Protein AF-A0A962MI66-F1 (afdb_monomer)

pLDDT: mean 70.81, std 23.92, range [32.59, 98.25]

Foldseek 3Di:
DDDDDDDDDDDDDDDDDDDDDDDDDDDDDDDDDDDDPPPPPVPPPPPPDDPPDPPVPPPDDDDDDDDDDDPDPVPDFKDFDPVCVVPVPDAWDWDWDQDPVGIDTDIAGPVRRMDGD

Secondary structure (DSSP, 8-state):
----------------------------------------------------------------------S-GGG--EEE--HHHH-TT---EEEEEEETTEEEEEEEBTTB-EEE-

Structure (mmCIF, N/CA/C/O backbone):
data_AF-A0A962MI66-F1
#
_entry.id   AF-A0A962MI66-F1
#
loop_
_atom_site.group_PDB
_atom_site.id
_atom_site.type_symbol
_atom_site.label_atom_id
_atom_site.label_alt_id
_atom_site.label_comp_id
_atom_site.label_asym_id
_atom_site.label_entity_id
_atom_site.label_seq_id
_atom_site.pdbx_PDB_ins_code
_atom_site.Cartn_x
_atom_site.Cartn_y
_atom_site.Cartn_z
_atom_site.occupancy
_atom_site.B_iso_or_equiv
_atom_site.auth_seq_id
_atom_site.auth_comp_id
_atom_site.auth_asym_id
_atom_site.auth_atom_id
_atom_site.pdbx_PDB_model_num
ATOM 1 N N . GLU A 1 1 ? 30.093 70.390 51.630 1.00 43.12 1 GLU A N 1
ATOM 2 C CA . GLU A 1 1 ? 31.549 70.249 51.471 1.00 43.12 1 GLU A CA 1
ATOM 3 C C . GLU A 1 1 ? 31.907 70.708 50.061 1.00 43.12 1 GLU A C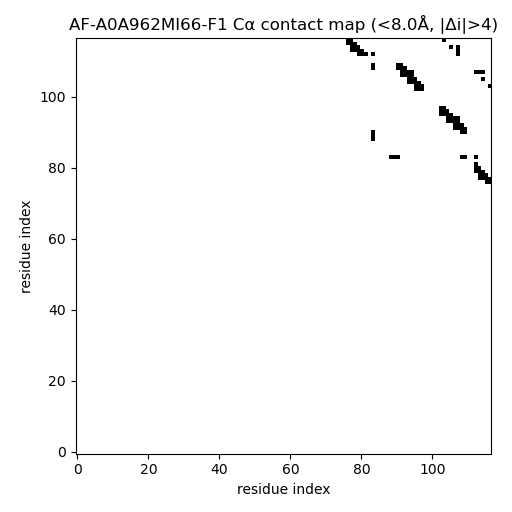 1
ATOM 5 O O . GLU A 1 1 ? 31.124 70.473 49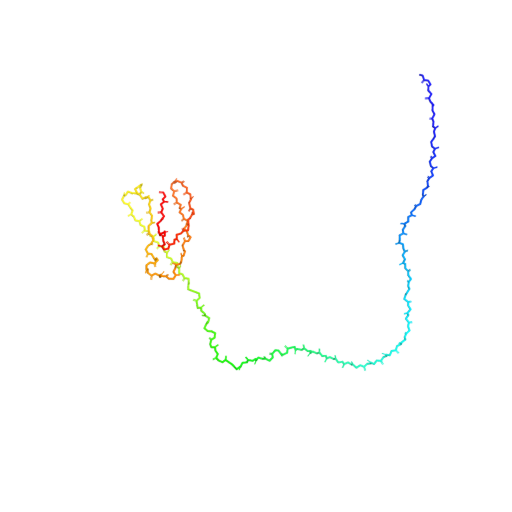.149 1.00 43.12 1 GLU A O 1
ATOM 10 N N . HIS A 1 2 ? 32.981 71.492 49.964 1.00 32.59 2 HIS A N 1
ATOM 11 C CA . HIS A 1 2 ? 33.752 71.876 48.766 1.00 32.59 2 HIS A CA 1
ATOM 12 C C . HIS A 1 2 ? 34.334 70.576 48.142 1.00 32.59 2 HIS A C 1
ATOM 14 O O . HIS A 1 2 ? 34.453 69.608 48.888 1.00 32.59 2 HIS A O 1
ATOM 20 N N . GLU A 1 3 ? 34.597 70.375 46.847 1.00 38.38 3 GLU A N 1
ATOM 21 C CA . GLU A 1 3 ? 35.424 71.072 45.829 1.00 38.38 3 GLU A CA 1
ATOM 22 C C . GLU A 1 3 ? 34.916 70.598 44.429 1.00 38.38 3 GLU A C 1
ATOM 24 O O . GLU A 1 3 ? 34.392 69.489 44.325 1.00 38.38 3 GLU A O 1
ATOM 29 N N . GLU A 1 4 ? 34.802 71.404 43.358 1.00 41.81 4 GLU A N 1
ATOM 30 C CA . GLU A 1 4 ? 35.869 71.841 42.413 1.00 41.81 4 GLU A CA 1
ATOM 31 C C . GLU A 1 4 ? 36.805 70.686 41.960 1.00 41.81 4 GLU A C 1
ATOM 33 O O . GLU A 1 4 ? 37.259 69.910 42.783 1.00 41.81 4 GLU A O 1
ATOM 38 N N . ALA A 1 5 ? 37.148 70.444 40.688 1.00 40.88 5 ALA A N 1
ATOM 39 C CA . ALA A 1 5 ? 37.224 71.310 39.517 1.00 40.88 5 ALA A CA 1
ATOM 40 C C . ALA A 1 5 ? 37.210 70.527 38.174 1.00 40.88 5 ALA A C 1
ATOM 42 O O . ALA A 1 5 ? 37.391 69.312 38.110 1.00 40.88 5 ALA A O 1
ATOM 43 N N . HIS 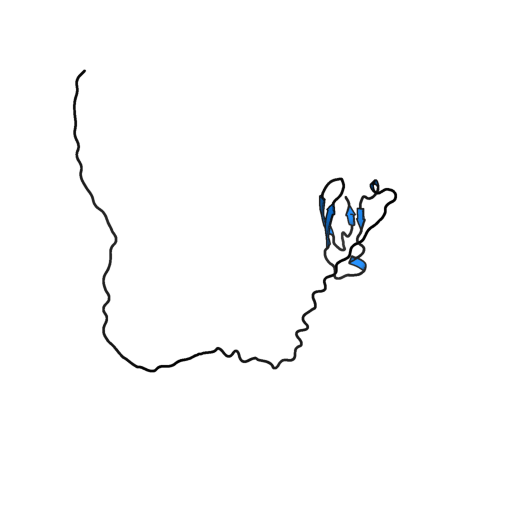A 1 6 ? 36.984 71.329 37.136 1.00 35.38 6 HIS A N 1
ATOM 44 C CA . HIS A 1 6 ? 37.041 71.193 35.669 1.00 35.38 6 HIS A CA 1
ATOM 45 C C . HIS A 1 6 ? 38.504 70.892 35.193 1.00 35.38 6 HIS A C 1
ATOM 47 O O . HIS A 1 6 ? 39.424 71.241 35.923 1.00 35.38 6 HIS A O 1
ATOM 53 N N . GLU A 1 7 ? 38.830 70.140 34.122 1.00 33.88 7 GLU A N 1
ATOM 54 C CA . GLU A 1 7 ? 39.091 70.528 32.695 1.00 33.88 7 GLU A CA 1
ATOM 55 C C . GLU A 1 7 ? 39.856 69.342 32.032 1.00 33.88 7 GLU A C 1
ATOM 57 O O . GLU A 1 7 ? 40.676 68.727 32.706 1.00 33.88 7 GLU A O 1
ATOM 62 N N . HIS A 1 8 ? 39.458 68.748 30.895 1.00 43.09 8 HIS A N 1
ATOM 63 C CA . HIS A 1 8 ? 39.635 69.080 29.457 1.00 43.09 8 HIS A CA 1
ATOM 64 C C . HIS A 1 8 ? 41.079 69.087 28.899 1.00 43.09 8 HIS A C 1
ATOM 66 O O . HIS A 1 8 ? 41.893 69.863 29.371 1.00 43.09 8 HIS A O 1
ATOM 72 N N . GLU A 1 9 ? 41.326 68.256 27.866 1.00 37.69 9 GLU A N 1
ATOM 73 C CA . GLU A 1 9 ? 42.232 68.418 26.688 1.00 37.69 9 GLU A CA 1
ATOM 74 C C . GLU A 1 9 ? 42.320 67.041 25.976 1.00 37.69 9 GLU A C 1
ATOM 76 O O . GLU A 1 9 ? 42.756 66.060 26.570 1.00 37.69 9 GLU A O 1
ATOM 81 N N . GLU A 1 10 ? 41.635 66.773 24.857 1.00 47.84 10 GLU A N 1
ATOM 82 C CA . GLU A 1 10 ? 41.918 67.153 23.452 1.00 47.84 10 GLU A CA 1
ATOM 83 C C . GLU A 1 10 ? 43.361 66.945 22.953 1.00 47.84 10 GLU A C 1
ATOM 85 O O . GLU A 1 10 ? 44.271 67.650 23.369 1.00 47.84 10 GLU A O 1
ATOM 90 N N . ALA A 1 11 ? 43.517 66.020 21.992 1.00 41.56 11 ALA A N 1
ATOM 91 C CA . ALA A 1 11 ? 44.282 66.164 20.737 1.00 41.56 11 ALA A CA 1
ATOM 92 C C . ALA A 1 11 ? 44.151 64.848 19.926 1.00 41.56 11 ALA A C 1
ATOM 94 O O . ALA A 1 11 ? 44.564 63.791 20.399 1.00 41.56 11 ALA A O 1
ATOM 95 N N . HIS A 1 12 ? 43.328 64.833 18.867 1.00 35.84 12 HIS A N 1
ATOM 96 C CA . HIS A 1 12 ? 43.715 64.912 17.439 1.00 35.84 12 HIS A CA 1
ATOM 97 C C . HIS A 1 12 ? 44.582 63.725 16.953 1.00 35.84 12 HIS A C 1
ATOM 99 O O . HIS A 1 12 ? 45.709 63.560 17.402 1.00 35.84 12 HIS A O 1
ATOM 105 N N . GLU A 1 13 ? 43.994 62.796 16.180 1.00 36.00 13 GLU A N 1
ATOM 106 C CA . GLU A 1 13 ? 44.138 62.648 14.702 1.00 36.00 13 GLU A CA 1
ATOM 107 C C . GLU A 1 13 ? 45.413 61.860 14.307 1.00 36.00 13 GLU A C 1
ATOM 109 O O . GLU A 1 13 ? 46.434 61.956 14.969 1.00 36.00 13 GLU A O 1
ATOM 114 N N . HIS A 1 14 ? 45.448 60.974 13.307 1.00 38.25 14 HIS A N 1
ATOM 115 C CA . HIS A 1 14 ? 44.935 61.119 11.950 1.00 38.25 14 HIS A CA 1
ATOM 116 C C . HIS A 1 14 ? 44.670 59.754 11.277 1.00 38.25 14 HIS A C 1
ATOM 118 O O . HIS A 1 14 ? 45.170 58.705 11.684 1.00 38.25 14 HIS A O 1
ATOM 124 N N . GLU A 1 15 ? 43.870 59.853 10.224 1.00 43.75 15 GLU A N 1
ATOM 125 C CA . GLU A 1 15 ? 43.471 58.885 9.207 1.00 43.75 15 GLU A CA 1
ATOM 126 C C . GLU A 1 15 ? 44.648 58.248 8.450 1.00 43.75 15 GLU A C 1
ATOM 128 O O . GLU A 1 15 ? 45.659 58.907 8.230 1.00 43.75 15 GLU A O 1
ATOM 133 N N . GLU A 1 16 ? 44.446 57.043 7.908 1.00 44.78 16 GLU A N 1
ATOM 134 C CA . GLU A 1 16 ? 44.968 56.720 6.573 1.00 44.78 16 GLU A CA 1
ATOM 135 C C . GLU A 1 16 ? 43.836 56.160 5.711 1.00 44.78 16 GLU A C 1
ATOM 137 O O . GLU A 1 16 ? 43.451 54.990 5.782 1.00 44.78 16 GLU A O 1
ATOM 142 N N . ALA A 1 17 ? 43.272 57.070 4.920 1.00 43.84 17 ALA A N 1
ATOM 143 C CA . ALA A 1 17 ? 42.567 56.766 3.696 1.00 43.84 17 ALA A CA 1
ATOM 144 C C . ALA A 1 17 ? 43.571 56.191 2.688 1.00 43.84 17 ALA A C 1
ATOM 146 O O . ALA A 1 17 ? 44.609 56.794 2.428 1.00 43.84 17 ALA A O 1
ATOM 147 N N . HIS A 1 18 ? 43.244 55.052 2.080 1.00 39.62 18 HIS A N 1
ATOM 148 C CA . HIS A 1 18 ? 43.869 54.678 0.818 1.00 39.62 18 HIS A CA 1
ATOM 149 C C . HIS A 1 18 ? 43.036 55.257 -0.322 1.00 39.62 18 HIS A C 1
ATOM 151 O O . HIS A 1 18 ? 42.102 54.625 -0.814 1.00 39.62 18 HIS A O 1
ATOM 157 N N . GLU A 1 19 ? 43.407 56.465 -0.731 1.00 43.19 19 GLU A N 1
ATOM 158 C CA . GLU A 1 19 ? 43.253 56.897 -2.113 1.00 43.19 19 GLU A CA 1
ATOM 159 C C . GLU A 1 19 ? 44.501 56.476 -2.897 1.00 43.19 19 GLU A C 1
ATOM 161 O O . GLU A 1 19 ? 45.633 56.649 -2.444 1.00 43.19 19 GLU A O 1
ATOM 166 N N . HIS A 1 20 ? 44.283 55.931 -4.089 1.00 42.88 20 HIS A N 1
ATOM 167 C CA . HIS A 1 20 ? 45.165 56.190 -5.218 1.00 42.88 20 HIS A CA 1
ATOM 168 C C . HIS A 1 20 ? 44.307 56.222 -6.483 1.00 42.88 20 HIS A C 1
ATOM 170 O O . HIS A 1 20 ? 43.932 55.188 -7.037 1.00 42.88 20 HIS A O 1
ATOM 176 N N . GLU A 1 21 ? 43.965 57.443 -6.883 1.00 45.03 21 GLU A N 1
ATOM 177 C CA . GLU A 1 21 ? 43.739 57.796 -8.280 1.00 45.03 21 GLU A CA 1
ATOM 178 C C . GLU A 1 21 ? 45.087 57.878 -9.031 1.00 45.03 21 GLU A C 1
ATOM 180 O O . GLU A 1 21 ? 46.155 57.784 -8.414 1.00 45.03 21 GLU A O 1
ATOM 185 N N . GLU A 1 22 ? 44.977 58.126 -10.344 1.00 50.31 22 GLU A N 1
ATOM 186 C CA . GLU A 1 22 ? 46.006 58.437 -11.359 1.00 50.31 22 GLU A CA 1
ATOM 187 C C . GLU A 1 22 ? 46.441 57.221 -12.211 1.00 50.31 22 GLU A C 1
ATOM 189 O O . GLU A 1 22 ? 46.939 56.224 -11.702 1.00 50.31 22 GLU A O 1
ATOM 194 N N . ALA A 1 23 ? 46.333 57.209 -13.541 1.00 43.75 23 ALA A N 1
ATOM 195 C CA . ALA A 1 23 ? 45.847 58.206 -14.486 1.00 43.75 23 ALA A CA 1
ATOM 196 C C . ALA A 1 23 ? 45.531 57.515 -15.828 1.00 43.75 23 ALA A C 1
ATOM 198 O O . ALA A 1 23 ? 46.214 56.575 -16.241 1.00 43.75 23 ALA A O 1
ATOM 199 N N . HIS A 1 24 ? 44.497 58.003 -16.512 1.00 47.28 24 HIS A N 1
ATOM 200 C CA . HIS A 1 24 ? 44.274 57.749 -17.930 1.00 47.28 24 HIS A CA 1
ATOM 201 C C . HIS A 1 24 ? 45.245 58.599 -18.760 1.00 47.28 24 HIS A C 1
ATOM 203 O O . HIS A 1 24 ? 45.224 59.822 -18.649 1.00 47.28 24 HIS A O 1
ATOM 209 N N . GLU A 1 25 ? 45.997 57.971 -19.664 1.00 39.03 25 GLU A N 1
ATOM 210 C CA . GLU A 1 25 ? 46.539 58.636 -20.853 1.00 39.03 25 GLU A CA 1
ATOM 211 C C . GLU A 1 25 ? 45.867 58.040 -22.098 1.00 39.03 25 GLU A C 1
ATOM 213 O O . GLU A 1 25 ? 45.785 56.821 -22.264 1.00 39.03 25 GLU A O 1
ATOM 218 N N . HIS A 1 26 ? 45.330 58.926 -22.936 1.00 50.47 26 HIS A N 1
ATOM 219 C CA . HIS A 1 26 ? 44.578 58.651 -24.158 1.00 50.47 26 HIS A CA 1
ATOM 220 C C . HIS A 1 26 ? 45.268 59.405 -25.301 1.00 50.47 26 HIS A C 1
ATOM 222 O O . HIS A 1 26 ? 45.273 60.627 -25.262 1.00 50.47 26 HIS A O 1
ATOM 228 N N . GLU A 1 27 ? 45.783 58.702 -26.309 1.00 42.28 27 GLU A N 1
ATOM 229 C CA . GLU A 1 27 ? 46.078 59.179 -27.676 1.00 42.28 27 GLU A CA 1
ATOM 230 C C . GLU A 1 27 ? 46.124 57.910 -28.556 1.00 42.28 27 GLU A C 1
ATOM 232 O O . GLU A 1 27 ? 46.652 56.892 -28.122 1.00 42.28 27 GLU A O 1
ATOM 237 N N . GLU A 1 28 ? 45.593 57.794 -29.767 1.00 49.00 28 GLU A N 1
ATOM 238 C CA . GLU A 1 28 ? 44.954 58.701 -30.718 1.00 49.00 28 GLU A CA 1
ATOM 239 C C . GLU A 1 28 ? 44.221 57.809 -31.746 1.00 49.00 28 GLU A C 1
ATOM 241 O O . GLU A 1 28 ? 44.426 56.592 -31.817 1.00 49.00 28 GLU A O 1
ATOM 246 N N . ALA A 1 29 ? 43.318 58.420 -32.498 1.00 49.78 29 ALA A N 1
ATOM 247 C CA . ALA A 1 29 ? 42.265 57.780 -33.268 1.00 49.78 29 ALA A CA 1
ATOM 248 C C . ALA A 1 29 ? 42.734 56.944 -34.473 1.00 49.78 29 ALA A C 1
ATOM 250 O O . ALA A 1 29 ? 43.635 57.332 -35.210 1.00 49.78 29 ALA A O 1
ATOM 251 N N . HIS A 1 30 ? 41.981 55.882 -34.775 1.00 44.22 30 HIS A N 1
ATOM 252 C CA . HIS A 1 30 ? 41.644 55.574 -36.163 1.00 44.22 30 HIS A CA 1
ATOM 253 C C . HIS A 1 30 ? 40.169 55.203 -36.274 1.00 44.22 30 HIS A C 1
ATOM 255 O O . HIS A 1 30 ? 39.725 54.129 -35.874 1.00 44.22 30 HIS A O 1
ATOM 261 N N . GLU A 1 31 ? 39.431 56.152 -36.836 1.00 47.12 31 GLU A N 1
ATOM 262 C CA . GLU A 1 31 ? 38.160 55.938 -37.501 1.00 47.12 31 GLU A CA 1
ATOM 263 C C . GLU A 1 31 ? 38.333 54.874 -38.593 1.00 47.12 31 GLU A C 1
ATOM 265 O O . GLU A 1 31 ? 39.194 54.990 -39.466 1.00 47.12 31 GLU A O 1
ATOM 270 N N . HIS A 1 32 ? 37.475 53.861 -38.566 1.00 47.75 32 HIS A N 1
ATOM 271 C CA . HIS A 1 32 ? 36.904 53.334 -39.793 1.00 47.75 32 HIS A CA 1
ATOM 272 C C . HIS A 1 32 ? 35.433 53.044 -39.522 1.00 47.75 32 HIS A C 1
ATOM 274 O O . HIS A 1 32 ? 35.076 52.110 -38.804 1.00 47.75 32 HIS A O 1
ATOM 280 N N . GLU A 1 33 ? 34.589 53.907 -40.080 1.00 53.44 33 GLU A N 1
ATOM 281 C CA . GLU A 1 33 ? 33.238 53.539 -40.462 1.00 53.44 33 GLU A CA 1
ATOM 282 C C . GLU A 1 33 ? 33.316 52.267 -41.308 1.00 53.44 33 GLU A C 1
ATOM 284 O O . GLU A 1 33 ? 33.960 52.273 -42.349 1.00 53.44 33 GLU A O 1
ATOM 289 N N . GLU A 1 34 ? 32.671 51.198 -40.861 1.00 51.84 34 GLU A N 1
ATOM 290 C CA . GLU A 1 34 ? 31.965 50.264 -41.734 1.00 51.84 34 GLU A CA 1
ATOM 291 C C . GLU A 1 34 ? 30.816 49.703 -40.893 1.00 51.84 34 GLU A C 1
ATOM 293 O O . GLU A 1 34 ? 31.002 48.951 -39.932 1.00 51.84 34 GLU A O 1
ATOM 298 N N . ALA A 1 35 ? 29.608 50.156 -41.211 1.00 55.38 35 ALA A N 1
ATOM 299 C CA . ALA A 1 35 ? 28.387 49.597 -40.676 1.00 55.38 35 ALA A CA 1
ATOM 300 C C . ALA A 1 35 ? 28.272 48.148 -41.157 1.00 55.38 35 ALA A C 1
ATOM 302 O O . ALA A 1 35 ? 27.913 47.885 -42.303 1.00 55.38 35 ALA A O 1
ATOM 303 N N . HIS A 1 36 ? 28.545 47.204 -40.267 1.00 44.12 36 HIS A N 1
ATOM 304 C CA . HIS A 1 36 ? 28.137 45.825 -40.458 1.00 44.12 36 HIS A CA 1
ATOM 305 C C . HIS A 1 36 ? 27.071 45.494 -39.423 1.00 44.12 36 HIS A C 1
ATOM 307 O O . HIS A 1 36 ? 27.349 45.033 -38.317 1.00 44.12 36 HIS A O 1
ATOM 313 N N . GLU A 1 37 ? 25.824 45.760 -39.810 1.00 51.62 37 GLU A N 1
ATOM 314 C CA . GLU A 1 37 ? 24.684 44.994 -39.324 1.00 51.62 37 GLU A CA 1
ATOM 315 C C . GLU A 1 37 ? 24.965 43.518 -39.626 1.00 51.62 37 GLU A C 1
ATOM 317 O O . GLU A 1 37 ? 24.778 43.044 -40.743 1.00 51.62 37 GLU A O 1
ATOM 322 N N . HIS A 1 38 ? 25.466 42.799 -38.629 1.00 45.81 38 HIS A N 1
ATOM 323 C CA . HIS A 1 38 ? 25.392 41.351 -38.599 1.00 45.81 38 HIS A CA 1
ATOM 324 C C . HIS A 1 38 ? 24.270 40.993 -37.627 1.00 45.81 38 HIS A C 1
ATOM 326 O O . HIS A 1 38 ? 24.485 40.762 -36.436 1.00 45.81 38 HIS A O 1
ATOM 332 N N . GLU A 1 39 ? 23.044 40.958 -38.156 1.00 54.59 39 GLU A N 1
ATOM 333 C CA . GLU A 1 39 ? 22.062 39.986 -37.688 1.00 54.59 39 GLU A CA 1
ATOM 334 C C . GLU A 1 39 ? 22.647 38.593 -37.961 1.00 54.59 39 GLU A C 1
ATOM 336 O O . GLU A 1 39 ? 22.336 37.942 -38.953 1.00 54.59 39 GLU A O 1
ATOM 341 N N . GLU A 1 40 ? 23.523 38.119 -37.077 1.00 48.69 40 GLU A N 1
ATOM 342 C CA . GLU A 1 40 ? 23.815 36.692 -36.970 1.00 48.69 40 GLU A CA 1
ATOM 343 C C . GLU A 1 40 ? 22.621 36.063 -36.250 1.00 48.69 40 GLU A C 1
ATOM 345 O O . GLU A 1 40 ? 22.659 35.698 -35.072 1.00 48.69 40 GLU A O 1
ATOM 350 N N . ALA A 1 41 ? 21.510 35.973 -36.980 1.00 54.22 41 ALA A N 1
ATOM 351 C CA . ALA A 1 41 ? 20.573 34.899 -36.763 1.00 54.22 41 ALA A CA 1
ATOM 352 C C . ALA A 1 41 ? 21.394 33.617 -36.893 1.00 54.22 41 ALA A C 1
ATOM 354 O O . ALA A 1 41 ? 21.780 33.216 -37.989 1.00 54.22 41 ALA A O 1
ATOM 355 N N . HIS A 1 42 ? 21.715 33.002 -35.758 1.00 47.94 42 HIS A N 1
ATOM 356 C CA . HIS A 1 42 ? 22.170 31.626 -35.738 1.00 47.94 42 HIS A CA 1
ATOM 357 C C . HIS A 1 42 ? 21.032 30.770 -36.302 1.00 47.94 42 HIS A C 1
ATOM 359 O O . HIS A 1 42 ? 20.174 30.272 -35.572 1.00 47.94 42 HIS A O 1
ATOM 365 N N . GLU A 1 43 ? 21.006 30.635 -37.627 1.00 49.97 43 GLU A N 1
ATOM 366 C CA . GLU A 1 43 ? 20.334 29.551 -38.310 1.00 49.97 43 GLU A CA 1
ATOM 367 C C . GLU A 1 43 ? 21.022 28.278 -37.834 1.00 49.97 43 GLU A C 1
ATOM 369 O O . GLU A 1 43 ? 22.074 27.858 -38.316 1.00 49.97 43 GLU A O 1
ATOM 374 N N . HIS A 1 44 ? 20.435 27.675 -36.808 1.00 55.56 44 HIS A N 1
ATOM 375 C CA . HIS A 1 44 ? 20.622 26.263 -36.587 1.00 55.56 44 HIS A CA 1
ATOM 376 C C . HIS A 1 44 ? 20.058 25.571 -37.823 1.00 55.56 44 HIS A C 1
ATOM 378 O O . HIS A 1 44 ? 18.844 25.428 -37.955 1.00 55.56 44 HIS A O 1
ATOM 384 N N . GLU A 1 45 ? 20.952 25.200 -38.740 1.00 47.62 45 GLU A N 1
ATOM 385 C CA . GLU A 1 45 ? 20.684 24.230 -39.792 1.00 47.62 45 GLU A CA 1
ATOM 386 C C . GLU A 1 45 ? 19.937 23.056 -39.156 1.00 47.62 45 GLU A C 1
ATOM 388 O O . GLU A 1 45 ? 20.480 22.280 -38.361 1.00 47.62 45 GLU A O 1
ATOM 393 N N . ASP A 1 46 ? 18.650 22.977 -39.478 1.00 52.56 46 ASP A N 1
ATOM 394 C CA . ASP A 1 46 ? 17.791 21.852 -39.176 1.00 52.56 46 ASP A CA 1
ATOM 395 C C . ASP A 1 46 ? 18.400 20.641 -39.891 1.00 52.56 46 ASP A C 1
ATOM 397 O O . ASP A 1 46 ? 18.158 20.400 -41.078 1.00 52.56 46 ASP A O 1
ATOM 401 N N . ILE A 1 47 ? 19.222 19.863 -39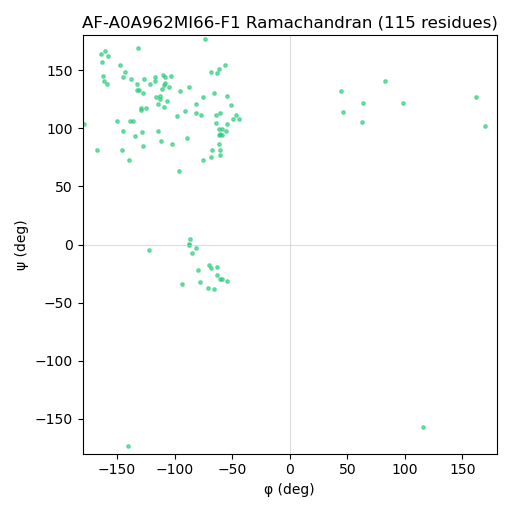.177 1.00 56.56 47 ILE A N 1
ATOM 402 C CA . ILE A 1 47 ? 19.609 18.515 -39.598 1.00 56.56 47 ILE A CA 1
ATOM 403 C C . ILE A 1 47 ? 18.349 17.647 -39.505 1.00 56.56 47 ILE A C 1
ATOM 405 O O . ILE A 1 47 ? 18.163 16.825 -38.609 1.00 56.56 47 ILE A O 1
ATOM 409 N N . THR A 1 48 ? 17.460 17.832 -40.473 1.00 54.00 48 THR A N 1
ATOM 410 C CA . THR A 1 48 ? 16.326 16.965 -40.762 1.00 54.00 48 THR A CA 1
ATOM 411 C C . THR A 1 48 ? 16.730 16.010 -41.871 1.00 54.00 48 THR A C 1
ATOM 413 O O . THR A 1 48 ? 16.162 15.987 -42.957 1.00 54.00 48 THR A O 1
ATOM 416 N N . ASN A 1 49 ? 17.718 15.156 -41.598 1.00 53.22 49 ASN A N 1
ATOM 417 C CA . ASN A 1 49 ? 17.764 13.888 -42.316 1.00 53.22 49 ASN A CA 1
ATOM 418 C C . ASN A 1 49 ? 18.305 12.753 -41.453 1.00 53.22 49 ASN A C 1
ATOM 420 O O . ASN A 1 49 ? 19.463 12.349 -41.503 1.00 53.22 49 ASN A O 1
ATOM 424 N N . GLY A 1 50 ? 17.389 12.236 -40.651 1.00 40.62 50 GLY A N 1
ATOM 425 C CA . GLY A 1 50 ? 17.524 10.999 -39.918 1.00 40.62 50 GLY A CA 1
ATOM 426 C C . GLY A 1 50 ? 16.146 10.646 -39.408 1.00 40.62 50 GLY A C 1
ATOM 427 O O . GLY A 1 50 ? 15.807 10.961 -38.274 1.00 40.62 50 GLY A O 1
ATOM 428 N N . GLN A 1 51 ? 15.328 10.042 -40.271 1.00 54.38 51 GLN A N 1
ATOM 429 C CA . GLN A 1 51 ? 14.097 9.361 -39.882 1.00 54.38 51 GLN A CA 1
ATOM 430 C C . GLN A 1 51 ? 14.450 8.220 -38.916 1.00 54.38 51 GLN A C 1
ATOM 432 O O . GLN A 1 51 ? 14.512 7.052 -39.285 1.00 54.38 51 GLN A O 1
ATOM 437 N N . GLN A 1 52 ? 14.720 8.561 -37.665 1.00 57.31 52 GLN A N 1
ATOM 438 C CA . GLN A 1 52 ? 14.678 7.649 -36.543 1.00 57.31 52 GLN A CA 1
ATOM 439 C C . GLN A 1 52 ? 13.547 8.174 -35.689 1.00 57.31 52 GLN A C 1
ATOM 441 O O . GLN A 1 52 ? 13.684 9.188 -35.006 1.00 57.31 52 GLN A O 1
ATOM 446 N N . GLY A 1 53 ? 12.385 7.544 -35.867 1.00 50.75 53 GLY A N 1
ATOM 447 C CA . GLY A 1 53 ? 11.173 7.877 -35.147 1.00 50.75 53 GLY A CA 1
ATOM 448 C C . GLY A 1 53 ? 11.512 8.007 -33.675 1.00 50.75 53 GLY A C 1
ATOM 449 O O . GLY A 1 53 ? 11.857 7.024 -33.021 1.00 50.75 53 GLY A O 1
ATOM 450 N N . LYS A 1 54 ? 11.433 9.236 -33.164 1.00 56.75 54 LYS A N 1
ATOM 451 C CA . LYS A 1 54 ? 11.298 9.459 -31.737 1.00 56.75 54 LYS A CA 1
ATOM 452 C C . LYS A 1 54 ? 9.917 8.928 -31.395 1.00 56.75 54 LYS A C 1
ATOM 454 O O . LYS A 1 54 ? 8.940 9.668 -31.368 1.00 56.75 54 LYS A O 1
ATOM 459 N N . GLU A 1 55 ? 9.826 7.614 -31.232 1.00 62.12 55 GLU A N 1
ATOM 460 C CA . GLU A 1 55 ? 8.748 7.004 -30.484 1.00 62.12 55 GLU A CA 1
ATOM 461 C C . GLU A 1 55 ? 8.860 7.624 -29.096 1.00 62.12 55 GLU A C 1
ATOM 463 O O . GLU A 1 55 ? 9.699 7.24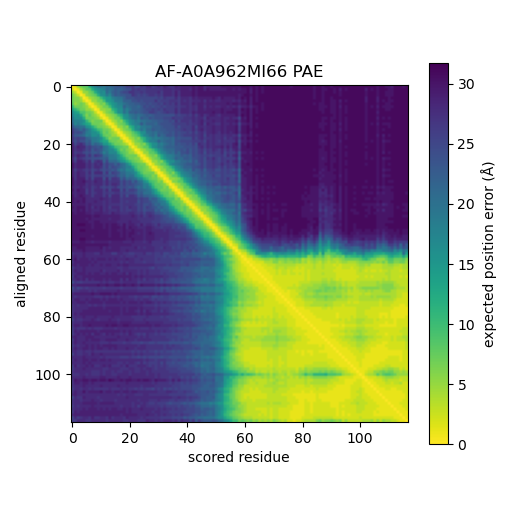5 -28.281 1.00 62.12 55 GLU A O 1
ATOM 468 N N . HIS A 1 56 ? 8.095 8.691 -28.876 1.00 63.72 56 HIS A N 1
ATOM 469 C CA . HIS A 1 56 ? 7.870 9.222 -27.550 1.00 63.72 56 HIS A CA 1
ATOM 470 C C . HIS A 1 56 ? 7.242 8.062 -26.787 1.00 63.72 56 HIS A C 1
ATOM 472 O O . HIS A 1 56 ? 6.067 7.759 -26.992 1.00 63.72 56 HIS A O 1
ATOM 478 N N . LEU A 1 57 ? 8.058 7.351 -26.002 1.00 66.50 57 LEU A N 1
ATOM 479 C CA . LEU A 1 57 ? 7.599 6.297 -25.110 1.00 66.50 57 LEU A CA 1
ATOM 480 C C . LEU A 1 57 ? 6.440 6.891 -24.316 1.00 66.50 57 LEU A C 1
ATOM 482 O O . LEU A 1 57 ? 6.631 7.803 -23.514 1.00 66.50 57 LEU A O 1
ATOM 486 N N . ALA A 1 58 ? 5.226 6.441 -24.620 1.00 70.31 58 ALA A N 1
ATOM 487 C CA . ALA A 1 58 ? 4.041 6.941 -23.960 1.00 70.31 58 ALA A CA 1
ATOM 488 C C . ALA A 1 58 ? 4.152 6.558 -22.483 1.00 70.31 58 ALA A C 1
ATOM 490 O O . ALA A 1 58 ? 4.116 5.376 -22.137 1.00 70.31 58 ALA A O 1
ATOM 491 N N . HIS A 1 59 ? 4.327 7.553 -21.613 1.00 75.62 59 HIS A N 1
ATOM 492 C CA . HIS A 1 59 ? 4.201 7.345 -20.180 1.00 75.62 59 HIS A CA 1
ATOM 493 C C . HIS A 1 59 ? 2.771 6.863 -19.913 1.00 75.62 59 HIS A C 1
ATOM 495 O O . HIS A 1 59 ? 1.806 7.581 -20.169 1.00 75.62 59 HIS A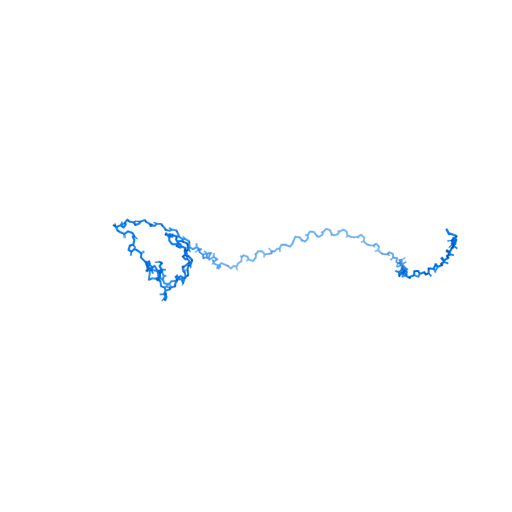 O 1
ATOM 501 N N . ALA A 1 60 ? 2.637 5.612 -19.477 1.00 76.75 60 ALA A N 1
ATOM 502 C CA . ALA A 1 60 ? 1.349 5.009 -19.179 1.00 76.75 60 ALA A CA 1
ATOM 503 C C . ALA A 1 60 ? 1.011 5.254 -17.707 1.00 76.75 60 ALA A C 1
ATOM 505 O O . ALA A 1 60 ? 1.679 4.741 -16.811 1.00 76.75 60 ALA A O 1
ATOM 506 N N . GLU A 1 61 ? -0.042 6.027 -17.473 1.00 83.25 61 GLU A N 1
ATOM 507 C CA . GLU A 1 61 ? -0.646 6.227 -16.160 1.00 83.25 61 GLU A CA 1
ATOM 508 C C . GLU A 1 61 ? -2.016 5.543 -16.127 1.00 83.25 61 GLU A C 1
ATOM 510 O O . GLU A 1 61 ? -2.735 5.506 -17.128 1.00 83.25 61 GLU A O 1
ATOM 515 N N . PHE A 1 62 ? -2.398 5.002 -14.971 1.00 86.50 62 PHE A N 1
ATOM 516 C CA . PHE A 1 62 ? -3.750 4.512 -14.745 1.00 86.50 62 PHE A CA 1
ATOM 517 C C . PHE A 1 62 ? -4.196 4.800 -13.314 1.00 86.50 62 PHE A C 1
ATOM 519 O O . PHE A 1 62 ? -3.402 4.770 -12.377 1.00 86.50 62 PHE A O 1
ATOM 526 N N . HIS A 1 63 ? -5.496 5.023 -13.154 1.00 91.94 63 HIS A N 1
ATOM 527 C CA . HIS A 1 63 ? -6.145 5.175 -11.859 1.00 91.94 63 HIS A CA 1
ATOM 528 C C . HIS A 1 63 ? -7.225 4.109 -11.711 1.00 91.94 63 HIS A C 1
ATOM 530 O O . HIS A 1 63 ? -7.969 3.829 -12.652 1.00 91.94 63 HIS A O 1
ATOM 536 N N . ALA A 1 64 ? -7.321 3.519 -10.523 1.00 91.50 64 ALA A N 1
ATOM 537 C CA . ALA A 1 64 ? -8.355 2.552 -10.190 1.00 91.50 64 ALA A CA 1
ATOM 538 C C . ALA A 1 64 ? -8.891 2.828 -8.785 1.00 91.50 64 ALA A C 1
ATOM 540 O O . ALA A 1 64 ? -8.140 3.182 -7.876 1.00 91.50 64 ALA A O 1
ATOM 541 N N . SER A 1 65 ? -10.195 2.644 -8.599 1.00 96.19 65 SER A N 1
ATOM 542 C CA . SER A 1 65 ? -10.856 2.793 -7.305 1.00 96.19 65 SER A CA 1
ATOM 543 C C . SER A 1 65 ? -11.756 1.592 -7.062 1.00 96.19 65 SER A C 1
ATOM 545 O O . SER A 1 65 ? -12.512 1.186 -7.942 1.00 96.19 65 SER A O 1
ATOM 547 N N . TYR A 1 66 ? -11.660 1.023 -5.863 1.00 93.44 66 TYR A N 1
ATOM 548 C CA . TYR A 1 66 ? -12.396 -0.168 -5.456 1.00 93.44 66 TYR A CA 1
ATOM 549 C C . TYR A 1 66 ? -13.139 0.118 -4.154 1.00 93.44 66 TYR A C 1
ATOM 551 O O . TYR A 1 66 ? -12.609 0.793 -3.272 1.00 93.44 66 TYR A O 1
ATOM 559 N N . GLN A 1 67 ? -14.349 -0.422 -4.021 1.00 96.06 67 GLN A N 1
ATOM 560 C CA . GLN A 1 67 ? -15.130 -0.367 -2.790 1.00 96.06 67 GLN A CA 1
ATOM 561 C C . GLN A 1 67 ? -15.559 -1.780 -2.406 1.00 96.06 67 GLN A C 1
ATOM 563 O O . GLN A 1 67 ? -16.104 -2.517 -3.226 1.00 96.06 67 GLN A O 1
ATOM 568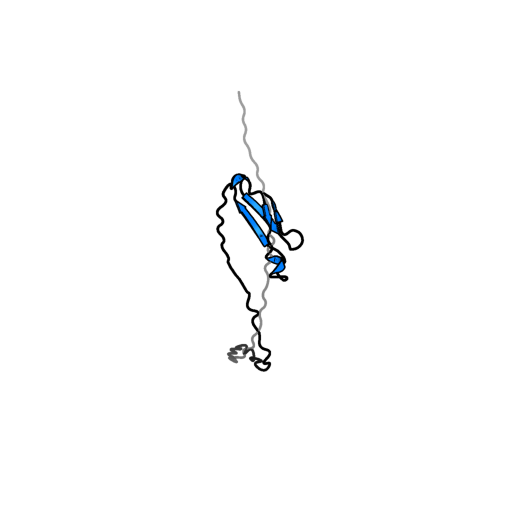 N N . PHE A 1 68 ? -15.326 -2.142 -1.147 1.00 93.19 68 PHE A N 1
ATOM 569 C CA . PHE A 1 68 ? -15.684 -3.442 -0.591 1.00 93.19 68 PHE A CA 1
ATOM 570 C C . PHE A 1 68 ? -16.716 -3.260 0.522 1.00 93.19 68 PHE A C 1
ATOM 572 O O . PHE A 1 68 ? -16.659 -2.291 1.278 1.00 93.19 68 PHE A O 1
ATOM 579 N N . SER A 1 69 ? -17.657 -4.198 0.627 1.00 95.12 69 SER A N 1
ATOM 580 C CA . SER A 1 69 ? -18.589 -4.285 1.751 1.00 95.12 69 SER A CA 1
ATOM 581 C C . SER A 1 69 ? -18.220 -5.503 2.590 1.00 95.12 69 SER A C 1
ATOM 583 O O . SER A 1 69 ? -18.225 -6.628 2.089 1.00 95.12 69 SER A O 1
ATOM 585 N N . CYS A 1 70 ? -17.857 -5.268 3.848 1.00 92.75 70 CYS A N 1
ATOM 586 C CA . CYS A 1 70 ? -17.466 -6.310 4.791 1.00 92.75 70 CYS A CA 1
ATOM 587 C C . CYS A 1 70 ? -18.596 -6.540 5.795 1.00 92.75 70 CYS A C 1
ATOM 589 O O . CYS A 1 70 ? -19.135 -5.578 6.339 1.00 92.75 70 CYS A O 1
ATOM 591 N N . THR A 1 71 ? -18.914 -7.803 6.088 1.00 97.38 71 THR A N 1
ATOM 592 C CA . THR A 1 71 ? -19.881 -8.153 7.145 1.00 97.38 71 TH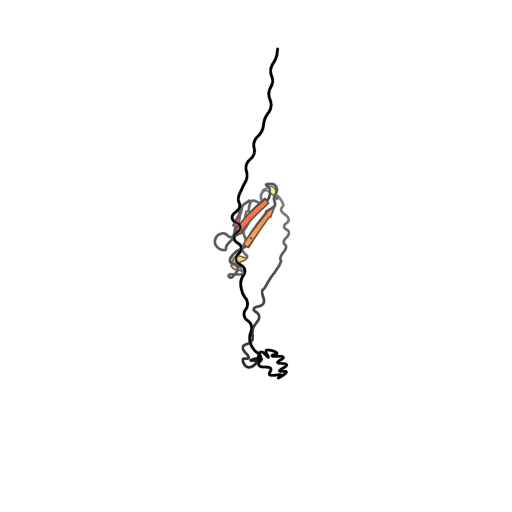R A CA 1
ATOM 593 C C . THR A 1 71 ? -19.372 -7.759 8.533 1.00 97.38 71 THR A C 1
ATOM 595 O O . THR A 1 71 ? -20.149 -7.298 9.361 1.00 97.38 71 THR A O 1
ATOM 598 N N . ASP A 1 72 ? -18.069 -7.924 8.772 1.00 94.19 72 ASP A N 1
ATOM 599 C CA . ASP A 1 72 ? -17.396 -7.526 10.008 1.00 94.19 72 ASP A CA 1
ATOM 600 C C . ASP A 1 72 ? -16.089 -6.786 9.667 1.00 94.19 72 ASP A C 1
ATOM 602 O O . ASP A 1 72 ? -15.061 -7.421 9.411 1.00 94.19 72 ASP A O 1
ATOM 606 N N . PRO A 1 73 ? -16.113 -5.444 9.585 1.00 90.44 73 PRO A N 1
ATOM 607 C CA . PRO A 1 73 ? -14.938 -4.661 9.219 1.00 90.44 73 PRO A CA 1
ATOM 608 C C . PRO A 1 73 ? -13.839 -4.684 10.290 1.00 90.44 73 PRO A C 1
ATOM 610 O O . PRO A 1 73 ? -12.687 -4.421 9.957 1.00 90.44 73 PRO A O 1
ATOM 613 N N . ALA A 1 74 ? -14.155 -5.023 11.547 1.00 89.19 74 ALA A N 1
ATOM 614 C CA . ALA A 1 74 ? -13.171 -5.050 12.631 1.00 89.19 74 ALA A CA 1
ATOM 615 C C . ALA A 1 74 ? -12.150 -6.194 12.484 1.00 89.19 74 ALA A C 1
ATOM 617 O O . ALA A 1 74 ? -11.083 -6.152 13.089 1.00 89.19 74 ALA A O 1
ATOM 618 N N . GLN A 1 75 ? -12.458 -7.200 11.661 1.00 91.94 75 GLN A N 1
ATOM 619 C CA . GLN A 1 75 ? -11.580 -8.340 11.383 1.00 91.94 75 GLN A CA 1
ATOM 620 C C . GLN A 1 75 ? -10.557 -8.064 10.264 1.00 91.94 75 GLN A C 1
ATOM 622 O O . GLN A 1 75 ? -9.688 -8.900 10.006 1.00 91.94 75 GLN A O 1
ATOM 627 N N . LEU A 1 76 ? -10.649 -6.923 9.570 1.00 91.69 76 LEU A N 1
ATOM 628 C CA . LEU A 1 76 ? -9.719 -6.565 8.501 1.00 91.69 76 LEU A CA 1
ATOM 629 C C . LEU A 1 76 ? -8.394 -6.070 9.101 1.00 91.69 76 LEU A C 1
ATOM 631 O O . LEU A 1 76 ? -8.343 -4.991 9.678 1.00 91.69 76 LEU A O 1
ATOM 635 N N . ASN A 1 77 ? -7.329 -6.853 8.931 1.00 92.81 77 ASN A N 1
ATOM 636 C CA . ASN A 1 77 ? -6.000 -6.581 9.506 1.00 92.81 77 ASN A CA 1
ATOM 637 C C . ASN A 1 77 ? -4.875 -6.485 8.461 1.00 92.81 77 ASN A C 1
ATOM 639 O O . ASN A 1 77 ? -3.721 -6.228 8.797 1.00 92.81 77 ASN A O 1
ATOM 643 N N . ALA A 1 78 ? -5.181 -6.752 7.189 1.00 94.94 78 ALA A N 1
ATOM 644 C CA . ALA A 1 78 ? -4.193 -6.726 6.125 1.00 94.94 78 ALA A CA 1
ATOM 645 C C . ALA A 1 78 ? -4.830 -6.652 4.734 1.00 94.94 78 ALA A C 1
ATOM 647 O O . ALA A 1 78 ? -5.958 -7.099 4.517 1.00 94.94 78 ALA A O 1
ATOM 648 N N . VAL A 1 79 ? -4.050 -6.155 3.776 1.00 95.06 79 VAL A N 1
ATOM 649 C CA . VAL A 1 79 ? -4.344 -6.152 2.340 1.00 95.06 79 VAL A CA 1
ATOM 650 C C . VAL A 1 79 ? -3.126 -6.692 1.598 1.00 95.06 79 VAL A C 1
ATOM 652 O O . VAL A 1 79 ? -2.000 -6.271 1.845 1.00 95.06 79 VAL A O 1
ATOM 655 N N . GLU A 1 80 ? -3.347 -7.618 0.671 1.00 96.56 80 GLU A N 1
ATOM 656 C CA . GLU A 1 80 ? -2.294 -8.196 -0.163 1.00 96.56 80 GLU A CA 1
ATOM 657 C C . GLU A 1 80 ? -2.525 -7.838 -1.628 1.00 96.56 80 GLU A C 1
ATOM 659 O O . GLU A 1 80 ? -3.614 -8.046 -2.166 1.00 96.56 80 GLU A O 1
ATOM 664 N N . LEU A 1 81 ? -1.504 -7.274 -2.271 1.00 95.44 81 LEU A N 1
ATOM 665 C CA . LEU A 1 81 ? -1.590 -6.795 -3.642 1.00 95.44 81 LEU A CA 1
ATOM 666 C C . LEU A 1 81 ? -1.023 -7.826 -4.616 1.00 95.44 81 LEU A C 1
ATOM 668 O O . LEU A 1 81 ? 0.183 -8.020 -4.724 1.00 95.44 81 LEU A O 1
ATOM 672 N N . THR A 1 82 ? -1.900 -8.432 -5.409 1.00 95.56 82 THR A N 1
ATOM 673 C CA . THR A 1 82 ? -1.518 -9.395 -6.456 1.00 95.56 82 THR A CA 1
ATOM 674 C C . THR A 1 82 ? -1.182 -8.734 -7.796 1.00 95.56 82 THR A C 1
ATOM 676 O O . THR A 1 82 ? -0.817 -9.413 -8.755 1.00 95.56 82 THR A O 1
ATOM 679 N N . ILE A 1 83 ? -1.269 -7.402 -7.885 1.00 94.00 83 ILE A N 1
ATOM 680 C CA . ILE A 1 83 ? -1.064 -6.640 -9.126 1.00 94.00 83 ILE A CA 1
ATOM 681 C C . ILE A 1 83 ? 0.339 -6.827 -9.725 1.00 94.00 83 ILE A C 1
ATOM 683 O O . ILE A 1 83 ? 0.474 -6.839 -10.947 1.00 94.00 83 ILE A O 1
ATOM 687 N N . PHE A 1 84 ? 1.351 -7.084 -8.891 1.00 95.69 84 PHE A N 1
ATOM 688 C CA . PHE A 1 84 ? 2.714 -7.412 -9.324 1.00 95.69 84 PHE A CA 1
ATOM 689 C C . PHE A 1 84 ? 2.776 -8.663 -10.219 1.00 95.69 84 PHE A C 1
ATOM 691 O O . PHE A 1 84 ? 3.605 -8.739 -11.120 1.00 95.69 84 PHE A O 1
ATOM 698 N N . ILE A 1 85 ? 1.858 -9.623 -10.035 1.00 95.00 85 ILE A N 1
ATOM 699 C CA . ILE A 1 85 ? 1.753 -10.822 -10.887 1.00 95.00 85 ILE A CA 1
ATOM 700 C C . ILE A 1 85 ? 1.227 -10.443 -12.276 1.00 95.00 85 ILE A C 1
ATOM 702 O O . ILE A 1 85 ? 1.653 -10.998 -13.289 1.00 95.00 85 ILE A O 1
ATOM 706 N N . ARG A 1 86 ? 0.285 -9.494 -12.339 1.00 92.94 86 ARG A N 1
ATOM 707 C CA . ARG A 1 86 ? -0.332 -9.060 -13.598 1.00 92.94 86 ARG A CA 1
ATOM 708 C C . ARG A 1 86 ? 0.568 -8.115 -14.392 1.00 92.94 86 ARG A C 1
ATOM 710 O O . ARG A 1 86 ? 0.517 -8.151 -15.623 1.00 92.94 86 ARG A O 1
ATOM 717 N N . PHE A 1 87 ? 1.366 -7.309 -13.693 1.00 92.75 87 PHE A N 1
ATOM 718 C CA . PHE A 1 87 ? 2.284 -6.320 -14.251 1.00 92.75 87 PHE A CA 1
ATOM 719 C C . PHE A 1 87 ? 3.699 -6.530 -13.687 1.00 92.75 87 PHE A C 1
ATOM 721 O O . PHE A 1 87 ? 4.084 -5.848 -12.740 1.00 92.75 87 PHE A O 1
ATOM 728 N N . PRO A 1 88 ? 4.501 -7.437 -14.277 1.00 92.62 88 PRO A N 1
ATOM 729 C CA . PRO A 1 88 ? 5.834 -7.770 -13.761 1.00 92.62 88 PRO A CA 1
ATOM 730 C C . PRO A 1 88 ? 6.837 -6.608 -13.760 1.00 92.62 88 PRO A C 1
ATOM 732 O O . PRO A 1 88 ? 7.834 -6.672 -13.053 1.00 92.62 88 PRO A O 1
ATOM 735 N N . GLY A 1 89 ? 6.589 -5.560 -14.555 1.00 93.00 89 GLY A N 1
ATOM 736 C CA . GLY A 1 89 ? 7.404 -4.340 -14.571 1.0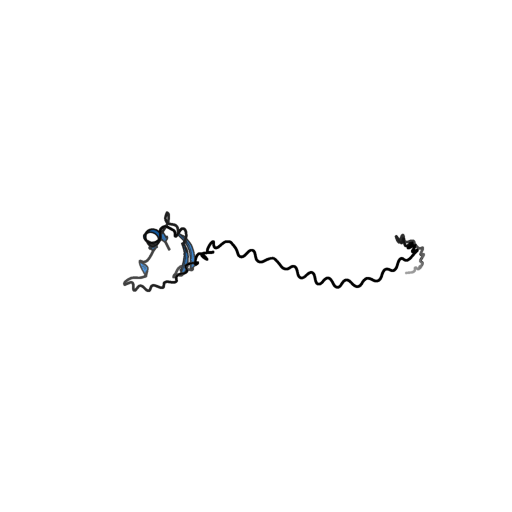0 93.00 89 GLY A CA 1
ATOM 737 C C . GLY A 1 89 ? 7.067 -3.339 -13.460 1.00 93.00 89 GLY A C 1
ATOM 738 O O . GLY A 1 89 ? 7.705 -2.297 -13.376 1.00 93.00 89 GLY A O 1
ATOM 739 N N . LEU A 1 90 ? 6.055 -3.611 -12.629 1.00 93.81 90 LEU A N 1
ATOM 740 C CA . LEU A 1 90 ? 5.736 -2.772 -11.480 1.00 93.81 90 LEU A CA 1
ATOM 741 C C . LEU A 1 90 ? 6.677 -3.128 -10.323 1.00 93.81 90 LEU A C 1
ATOM 743 O O . LEU A 1 90 ? 6.607 -4.223 -9.773 1.00 93.81 90 LEU A O 1
ATOM 747 N N . GLU A 1 91 ? 7.555 -2.206 -9.944 1.00 95.50 91 GLU A N 1
ATOM 748 C CA . GLU A 1 91 ? 8.593 -2.483 -8.939 1.00 95.50 91 GLU A CA 1
ATOM 749 C C . GLU A 1 91 ? 8.174 -2.092 -7.520 1.00 95.50 91 GLU A C 1
ATOM 751 O O . GLU A 1 91 ? 8.556 -2.741 -6.545 1.00 95.50 91 GLU A O 1
ATOM 756 N N . LYS A 1 92 ? 7.393 -1.015 -7.402 1.00 97.00 92 LYS A N 1
ATOM 757 C CA . LYS A 1 92 ? 7.060 -0.371 -6.131 1.00 97.00 92 LYS A CA 1
ATOM 758 C C . LYS A 1 92 ? 5.636 0.161 -6.147 1.00 97.00 92 LYS A C 1
ATOM 760 O O . LYS A 1 92 ? 5.173 0.681 -7.160 1.00 97.00 92 LYS A O 1
ATOM 765 N N . ILE A 1 93 ? 4.968 0.079 -5.001 1.00 96.62 93 ILE A N 1
ATOM 766 C CA . ILE A 1 93 ? 3.689 0.743 -4.741 1.00 96.62 93 ILE A CA 1
ATOM 767 C C . ILE A 1 93 ? 3.815 1.500 -3.424 1.00 96.62 93 ILE A C 1
ATOM 769 O O . ILE A 1 93 ? 3.995 0.892 -2.371 1.00 96.62 93 ILE A O 1
ATOM 773 N N . ASN A 1 94 ? 3.679 2.823 -3.484 1.00 97.75 94 ASN A N 1
ATOM 774 C CA . ASN A 1 94 ? 3.549 3.651 -2.292 1.00 97.75 94 ASN A CA 1
ATOM 775 C C . ASN A 1 94 ? 2.100 3.600 -1.814 1.00 97.75 94 ASN A C 1
ATOM 777 O O . ASN A 1 94 ? 1.182 3.958 -2.550 1.00 97.75 94 ASN A O 1
ATOM 781 N N . VAL A 1 95 ? 1.899 3.142 -0.585 1.00 96.94 95 VAL A N 1
ATOM 782 C CA . VAL A 1 95 ? 0.584 2.972 0.021 1.00 96.94 95 VAL A CA 1
ATOM 783 C C . VAL A 1 95 ? 0.401 3.985 1.136 1.00 96.94 95 VAL A C 1
ATOM 785 O O . VAL A 1 95 ? 1.266 4.143 1.996 1.00 96.94 95 VAL A O 1
ATOM 788 N N . GLN A 1 96 ? -0.765 4.623 1.142 1.00 97.31 96 GLN A N 1
ATOM 789 C CA . GLN A 1 96 ? -1.283 5.358 2.283 1.00 97.31 96 GLN A CA 1
ATOM 790 C C . GLN A 1 96 ? -2.538 4.643 2.777 1.00 97.31 96 GLN A C 1
ATOM 792 O O . GLN A 1 96 ? -3.500 4.468 2.032 1.00 97.31 96 GLN A O 1
ATOM 797 N N . PHE A 1 97 ? -2.517 4.221 4.034 1.00 95.06 97 PHE A N 1
ATOM 798 C CA . PHE A 1 97 ? -3.656 3.625 4.713 1.00 95.06 97 PHE A CA 1
ATOM 799 C C . PHE A 1 97 ? -4.193 4.593 5.761 1.00 95.06 97 PHE A C 1
ATOM 801 O O . PHE A 1 97 ? -3.420 5.212 6.489 1.00 95.06 97 PHE A O 1
ATOM 808 N N . ILE A 1 98 ? -5.517 4.719 5.832 1.00 94.19 98 ILE A N 1
ATOM 809 C CA . ILE A 1 98 ? -6.221 5.556 6.803 1.00 94.19 98 ILE A CA 1
ATOM 810 C C . ILE A 1 98 ? -7.288 4.680 7.450 1.00 94.19 98 ILE A C 1
ATOM 812 O O . ILE A 1 98 ? -8.208 4.216 6.777 1.00 94.19 98 ILE A O 1
ATOM 816 N N . GLY A 1 99 ? -7.153 4.449 8.752 1.00 91.56 99 GLY A N 1
ATOM 817 C CA . GLY A 1 99 ? -8.051 3.607 9.531 1.00 91.56 99 GLY A CA 1
ATOM 818 C C . GLY A 1 99 ? -8.339 4.188 10.910 1.00 91.56 99 GLY A C 1
ATOM 819 O O . GLY A 1 99 ? -7.933 5.299 11.249 1.00 91.56 99 GLY A O 1
ATOM 820 N N . THR A 1 100 ? -9.037 3.415 11.740 1.00 89.19 100 THR A N 1
ATOM 821 C CA . THR A 1 100 ? -9.421 3.827 13.102 1.00 89.19 100 THR A CA 1
ATOM 822 C C . THR A 1 100 ? -8.222 4.078 14.015 1.00 89.19 100 THR A C 1
ATOM 824 O O . THR A 1 100 ? -8.322 4.865 14.951 1.00 89.19 100 THR A O 1
ATOM 827 N N . SER A 1 101 ? -7.090 3.432 13.734 1.00 86.81 101 SER A N 1
ATOM 828 C CA . SER A 1 101 ? -5.837 3.568 14.486 1.00 86.81 101 SER A CA 1
ATOM 829 C C . SER A 1 101 ? -4.952 4.727 13.998 1.00 86.81 101 SER A C 1
ATOM 831 O O . SER A 1 101 ? -3.868 4.928 14.540 1.00 86.81 101 SER A O 1
ATOM 833 N N . GLY A 1 102 ? -5.390 5.487 12.985 1.00 92.25 102 GLY A N 1
ATOM 834 C CA . GLY A 1 102 ? -4.645 6.599 12.390 1.00 92.25 102 GLY A CA 1
ATOM 835 C C . GLY A 1 102 ? -4.258 6.361 10.928 1.00 92.25 102 GLY A C 1
ATOM 836 O O . GLY A 1 102 ? -4.902 5.586 10.218 1.00 92.25 102 GLY A O 1
ATOM 837 N N . GLN A 1 103 ? -3.210 7.058 10.477 1.00 96.06 103 GLN A N 1
ATOM 838 C CA . GLN A 1 103 ? -2.665 6.938 9.122 1.00 96.06 103 GLN A CA 1
ATOM 839 C C . GLN A 1 103 ? -1.308 6.226 9.115 1.00 96.06 103 GLN A C 1
ATOM 841 O O . GLN A 1 103 ? -0.481 6.441 10.001 1.00 96.06 103 GLN A O 1
ATOM 846 N N . LEU A 1 104 ? -1.060 5.432 8.077 1.00 94.44 104 LEU A N 1
ATOM 847 C CA . LEU A 1 104 ? 0.189 4.709 7.851 1.00 94.44 104 LEU A CA 1
ATOM 848 C C . LEU A 1 104 ? 0.651 4.904 6.403 1.00 94.44 104 LEU A C 1
ATOM 850 O O . LEU A 1 104 ? -0.157 4.846 5.478 1.00 94.44 104 LEU A O 1
ATOM 854 N N . GLY A 1 105 ? 1.954 5.109 6.214 1.00 96.62 105 GLY A N 1
ATOM 855 C CA . GLY A 1 105 ? 2.615 5.047 4.911 1.00 96.62 105 GLY A CA 1
ATOM 856 C C . GLY A 1 105 ? 3.490 3.797 4.811 1.00 96.62 105 GLY A C 1
ATOM 857 O O . GLY A 1 105 ? 4.168 3.455 5.780 1.00 96.62 105 GLY A O 1
ATOM 858 N N . ALA A 1 106 ? 3.489 3.127 3.661 1.00 96.75 106 ALA A N 1
ATOM 859 C CA . ALA A 1 106 ? 4.344 1.971 3.395 1.00 96.75 106 ALA A CA 1
ATOM 860 C C . ALA A 1 106 ? 4.757 1.901 1.917 1.00 96.75 106 ALA A C 1
ATOM 862 O O . ALA A 1 106 ? 4.034 2.381 1.046 1.00 96.75 106 ALA A O 1
ATOM 863 N N . GLU A 1 107 ? 5.891 1.261 1.630 1.00 98.12 107 GLU A N 1
ATOM 864 C CA . GLU A 1 107 ? 6.286 0.864 0.274 1.00 98.12 107 GLU A CA 1
ATOM 865 C C . GLU A 1 107 ? 6.116 -0.655 0.156 1.00 98.12 107 GLU A C 1
ATOM 867 O O . GLU A 1 107 ? 6.675 -1.410 0.952 1.00 98.12 107 GLU A O 1
ATOM 872 N N . LEU A 1 108 ? 5.328 -1.104 -0.819 1.00 98.25 108 LEU A N 1
ATOM 873 C CA . LEU A 1 108 ? 5.175 -2.517 -1.155 1.00 98.25 108 LEU A CA 1
ATOM 874 C C . LEU A 1 108 ? 5.973 -2.839 -2.417 1.00 98.25 108 LEU A C 1
ATOM 876 O O . LEU A 1 108 ? 6.042 -2.033 -3.346 1.00 98.25 108 LEU A O 1
ATOM 880 N N . THR A 1 109 ? 6.532 -4.044 -2.463 1.00 98.12 109 THR A N 1
ATOM 881 C CA . THR A 1 109 ? 7.324 -4.563 -3.590 1.00 98.12 109 THR A CA 1
ATOM 882 C C . THR A 1 109 ? 6.846 -5.972 -3.953 1.00 98.12 109 THR A C 1
ATOM 884 O O . THR A 1 109 ? 6.138 -6.589 -3.153 1.00 98.12 109 THR A O 1
ATOM 887 N N . PRO A 1 110 ? 7.267 -6.555 -5.090 1.00 97.88 110 PRO A N 1
ATOM 888 C CA . PRO A 1 110 ? 6.967 -7.954 -5.395 1.00 97.88 110 PRO A CA 1
ATOM 889 C C . PRO A 1 110 ? 7.399 -8.943 -4.297 1.00 97.88 110 PRO A C 1
ATOM 891 O O . PRO A 1 110 ? 6.741 -9.960 -4.097 1.00 97.88 110 PRO A O 1
ATOM 894 N N . ALA A 1 111 ? 8.482 -8.646 -3.564 1.00 97.69 111 ALA A N 1
ATOM 895 C CA . ALA A 1 111 ? 8.971 -9.479 -2.461 1.00 97.69 111 ALA A CA 1
ATOM 896 C C . ALA A 1 111 ? 8.184 -9.280 -1.153 1.00 97.69 111 ALA A C 1
ATOM 898 O O . ALA A 1 111 ? 8.189 -10.152 -0.285 1.00 97.69 111 ALA A O 1
ATOM 899 N N . GLN A 1 112 ? 7.509 -8.139 -1.007 1.00 97.94 112 GLN A N 1
ATOM 900 C CA . GLN A 1 112 ? 6.717 -7.795 0.168 1.00 97.94 112 GLN A CA 1
ATOM 901 C C . GLN A 1 112 ? 5.411 -7.104 -0.270 1.00 97.94 112 GLN A C 1
ATOM 903 O O . GLN A 1 112 ? 5.267 -5.890 -0.123 1.00 97.94 112 GLN A O 1
ATOM 908 N N . PRO A 1 113 ? 4.455 -7.861 -0.848 1.00 97.62 113 PRO A N 1
ATOM 909 C CA . PRO A 1 113 ? 3.253 -7.302 -1.473 1.00 97.62 113 PRO A CA 1
ATOM 910 C C . PRO A 1 113 ? 2.098 -7.083 -0.484 1.00 97.62 113 PRO A C 1
ATOM 912 O O . PRO A 1 113 ? 0.980 -6.760 -0.891 1.00 97.62 113 PRO A O 1
ATOM 915 N N . ARG A 1 114 ? 2.335 -7.320 0.810 1.00 97.75 114 ARG A N 1
ATOM 916 C CA . ARG A 1 114 ? 1.310 -7.343 1.852 1.00 97.75 114 ARG A CA 1
ATOM 917 C C . ARG A 1 114 ? 1.493 -6.181 2.821 1.00 97.75 114 ARG A C 1
ATOM 919 O O . ARG A 1 114 ? 2.548 -6.047 3.434 1.00 97.75 114 ARG A O 1
ATOM 926 N N . LEU A 1 115 ? 0.434 -5.399 2.990 1.00 96.19 115 LEU A N 1
ATOM 927 C CA . LEU A 1 115 ? 0.289 -4.394 4.035 1.00 96.19 115 LEU A CA 1
ATOM 928 C C . LEU A 1 115 ? -0.470 -5.001 5.219 1.00 96.19 115 LEU A C 1
ATOM 930 O O . LEU A 1 115 ? -1.540 -5.571 5.021 1.00 96.19 115 LEU A O 1
ATOM 934 N N . THR A 1 116 ? 0.041 -4.821 6.432 1.00 94.19 116 THR A N 1
ATOM 935 C CA . THR A 1 116 ? -0.638 -5.173 7.692 1.00 94.19 116 THR A CA 1
ATOM 936 C C . THR A 1 116 ? -0.871 -3.889 8.488 1.00 94.19 116 THR A C 1
ATOM 938 O O . THR A 1 116 ? 0.009 -3.025 8.487 1.00 94.19 116 THR A O 1
ATOM 941 N N . PHE A 1 117 ? -2.027 -3.751 9.140 1.00 89.94 117 PHE A N 1
ATOM 942 C CA . PHE A 1 117 ? -2.440 -2.550 9.876 1.00 89.94 117 PHE A CA 1
ATOM 943 C C . PHE A 1 117 ? -3.321 -2.873 11.086 1.00 89.94 117 PHE A C 1
ATOM 945 O O . PHE A 1 117 ? -3.919 -3.973 11.113 1.00 89.94 117 PHE A O 1
#

Nearest PDB structures (foldseek):
  7aly-assembly2_CCC  TM=8.930E-01  e=1.923E-03  Pseudomonas aeruginosa PAO1
  8f1b-assembly4_D  TM=9.338E-01  e=1.657E-01  Vibrio cholerae O1 biovar El Tor str. N16961
  8ezw-assembly2_B  TM=9.397E-01  e=2.005E-01  Vibrio cholerae O1 biovar El Tor str. N16961

Solvent-accessible surface area (backbone atoms only — not comparable to full-atom values): 8859 Å² total; per-residue (Å²): 134,88,77,89,84,88,85,92,84,90,82,84,87,84,86,83,80,89,78,81,84,87,79,91,85,89,88,82,90,79,90,73,92,72,92,72,88,72,84,74,70,79,74,73,76,77,83,82,81,69,98,64,82,80,72,72,76,75,83,84,81,86,87,85,87,86,88,85,89,65,98,61,64,88,75,66,45,64,52,73,58,67,58,42,77,80,38,77,86,53,66,72,44,83,44,78,48,79,56,98,92,45,75,48,79,50,79,31,28,78,92,46,38,61,49,75,104

Mean predicted aligned error: 19.44 Å

Radius of gyration: 41.5 Å; Cα contacts (8 Å, |Δi|>4): 52; chains: 1; bounding box: 66×83×94 Å

Sequence (117 aa):
EHEEAHEHEEAHEHEEAHEHEEAHEHEEAHEHEEAHEHEEAHEHEDITNGQQGKEHLAHAEFHASYQFSCTDPAQLNAVELTIFIRFPGLEKINVQFIGTSGQLGAELTPAQPRLTF